Protein AF-A0A0B7B6D5-F1 (afdb_monomer)

Sequence (171 aa):
YDKHGFDKDGYDKDGFDKDGFDKKGRKTPYGPPYGKDGFNPNGYDKDGYDKDGYDKDGYDRQDYDIKDRKKPYAGPYGIDGYNDNDYKKNGYDRDGYDKNAFDEDGDSKKGKKNPYGPPFSKDGFNEHGYNKHGLDKDGNDKDGYNKKDLDKYGRKNPYAPLYGRDGYNDN

pLDDT: mean 76.12, std 13.59, range [33.0, 92.81]

Mean predicted aligned error: 17.21 Å

Structure (mmCIF, N/CA/C/O backbone):
data_AF-A0A0B7B6D5-F1
#
_entry.id   AF-A0A0B7B6D5-F1
#
loop_
_atom_site.group_PDB
_atom_site.id
_atom_site.type_symbol
_atom_site.label_atom_id
_atom_si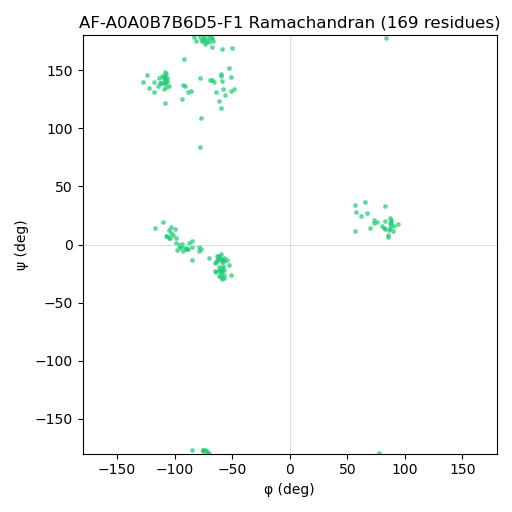te.label_alt_id
_atom_site.label_comp_id
_atom_site.label_asym_id
_atom_site.label_entity_id
_atom_site.label_seq_id
_atom_site.pdbx_PDB_ins_code
_atom_site.Cartn_x
_atom_site.Cartn_y
_atom_site.Cartn_z
_atom_site.occupancy
_atom_site.B_iso_or_equiv
_atom_site.auth_seq_id
_atom_site.auth_comp_id
_atom_site.auth_asym_id
_atom_site.auth_atom_id
_atom_site.pdbx_PDB_model_num
ATOM 1 N N . TYR A 1 1 ? -10.113 -16.633 13.977 1.00 76.12 1 TYR A N 1
ATOM 2 C CA . TYR A 1 1 ? -10.569 -15.268 14.254 1.00 76.12 1 TYR A CA 1
ATOM 3 C C . TYR A 1 1 ? -10.277 -14.416 13.030 1.00 76.12 1 TYR A C 1
ATOM 5 O O . TYR A 1 1 ? -9.221 -14.604 12.432 1.00 76.12 1 TYR A O 1
ATOM 13 N N . ASP A 1 2 ? -11.227 -13.596 12.595 1.00 78.00 2 ASP A N 1
ATOM 14 C CA . ASP A 1 2 ? -11.096 -12.651 11.491 1.00 78.00 2 ASP A CA 1
ATOM 15 C C . ASP A 1 2 ? -10.271 -11.422 11.914 1.00 78.00 2 ASP A C 1
ATOM 17 O O . ASP A 1 2 ? -9.785 -11.332 13.045 1.00 78.00 2 ASP A O 1
ATOM 21 N N . LYS A 1 3 ? -10.117 -10.450 11.008 1.00 72.75 3 LYS A N 1
ATOM 22 C CA . LYS A 1 3 ? -9.440 -9.173 11.300 1.00 72.75 3 LYS A CA 1
ATOM 23 C C . LYS A 1 3 ? -10.122 -8.343 12.398 1.00 72.75 3 LYS A C 1
ATOM 25 O O . LYS A 1 3 ? -9.568 -7.343 12.832 1.00 72.75 3 LYS A O 1
ATOM 30 N N . HIS A 1 4 ? -11.330 -8.720 12.804 1.00 66.62 4 HIS A N 1
ATOM 31 C CA . HIS A 1 4 ? -12.101 -8.082 13.862 1.00 66.62 4 HIS A CA 1
ATOM 32 C C . HIS A 1 4 ? -12.091 -8.901 15.160 1.00 66.62 4 HIS A C 1
ATOM 34 O O . HIS A 1 4 ? -12.742 -8.510 16.121 1.00 66.62 4 HIS A O 1
ATOM 40 N N . GLY A 1 5 ? -11.323 -9.995 15.218 1.00 76.81 5 GLY A N 1
ATOM 41 C CA . GLY A 1 5 ? -11.168 -10.806 16.419 1.00 76.81 5 GLY A CA 1
ATOM 42 C C . GLY A 1 5 ? -12.286 -11.821 16.654 1.00 76.81 5 GLY A C 1
ATOM 43 O O . GLY A 1 5 ? -12.315 -12.399 17.735 1.00 76.81 5 GLY A O 1
ATOM 44 N N . PHE A 1 6 ? -13.153 -12.092 15.670 1.00 84.00 6 PHE A N 1
ATOM 45 C CA . PHE A 1 6 ? -14.280 -13.027 15.787 1.00 84.00 6 PHE A CA 1
ATOM 46 C C . PHE A 1 6 ? -14.030 -14.336 15.033 1.00 84.00 6 PHE A C 1
ATOM 48 O O . PHE A 1 6 ? -13.433 -14.356 13.958 1.00 84.00 6 PHE A O 1
ATOM 55 N N . ASP A 1 7 ? -14.428 -15.470 15.595 1.00 88.06 7 ASP A N 1
ATOM 56 C CA . ASP A 1 7 ? -14.379 -16.766 14.932 1.00 88.06 7 ASP A CA 1
ATOM 57 C C . ASP A 1 7 ? -15.373 -16.834 13.756 1.00 88.06 7 ASP A C 1
ATOM 59 O O . ASP A 1 7 ? -16.114 -15.898 13.463 1.00 88.06 7 ASP A O 1
ATOM 63 N N . LYS A 1 8 ? -15.376 -17.964 13.046 1.00 91.75 8 LYS A N 1
ATOM 64 C CA . LYS A 1 8 ? -16.293 -18.198 11.918 1.00 91.75 8 LYS A CA 1
ATOM 65 C C . LYS A 1 8 ? -17.778 -18.163 12.311 1.00 91.75 8 LYS A C 1
ATOM 67 O O . LYS A 1 8 ? -18.622 -18.013 11.435 1.00 91.75 8 LYS A O 1
ATOM 72 N N . ASP A 1 9 ? -18.073 -18.331 13.597 1.00 88.69 9 ASP A N 1
ATOM 73 C CA . ASP A 1 9 ? -19.420 -18.319 14.151 1.00 88.69 9 ASP A CA 1
ATOM 74 C C . ASP A 1 9 ? -19.786 -16.912 14.680 1.00 88.69 9 ASP A C 1
ATOM 76 O O . ASP A 1 9 ? -20.910 -16.713 15.135 1.00 88.69 9 ASP A O 1
ATOM 80 N N . GLY A 1 10 ? -18.873 -15.933 14.605 1.00 87.00 10 GLY A N 1
ATOM 81 C CA . GLY A 1 10 ? -19.088 -14.551 15.036 1.00 87.00 10 GLY A CA 1
ATOM 82 C C . GLY A 1 10 ? -18.774 -14.271 16.508 1.00 87.00 10 GLY A C 1
ATOM 83 O O . GLY A 1 10 ? -19.248 -13.261 17.022 1.00 87.00 10 GLY A O 1
ATOM 84 N N . TYR A 1 11 ? -17.994 -15.125 17.181 1.00 87.06 11 TYR A N 1
ATOM 85 C CA . TYR A 1 11 ? -17.654 -14.994 18.605 1.00 87.06 11 TYR A CA 1
ATOM 86 C C . TYR A 1 11 ? -16.179 -14.661 18.825 1.00 87.06 11 TYR A C 1
ATOM 88 O O . TYR A 1 11 ? -15.299 -15.205 18.160 1.00 87.06 11 TYR A O 1
ATOM 96 N N . ASP A 1 12 ? -15.893 -13.769 19.764 1.00 83.75 12 ASP A N 1
ATOM 97 C CA . ASP A 1 12 ? -14.539 -13.426 20.174 1.00 83.75 12 ASP A CA 1
ATOM 98 C C . ASP A 1 12 ? -13.845 -14.592 20.903 1.00 83.75 12 ASP A C 1
ATOM 100 O O . ASP A 1 12 ? -14.410 -15.668 21.126 1.00 83.75 12 ASP A O 1
ATOM 104 N N . LYS A 1 13 ? -12.579 -14.386 21.278 1.00 84.25 13 LYS A N 1
ATOM 105 C CA . LYS A 1 13 ? -11.777 -15.384 22.008 1.00 84.25 13 LYS A CA 1
ATOM 106 C C . LYS A 1 13 ? -12.376 -15.795 23.360 1.00 84.25 13 LYS A C 1
ATOM 108 O O . LYS A 1 13 ? -12.035 -16.861 23.869 1.00 84.25 13 LYS A O 1
ATOM 113 N N . ASP A 1 14 ? -13.223 -14.943 23.930 1.00 83.31 14 ASP A N 1
ATOM 114 C CA . ASP A 1 14 ? -13.869 -15.126 25.224 1.00 83.31 14 ASP A CA 1
ATOM 115 C C . ASP A 1 14 ? -15.274 -15.748 25.060 1.00 83.31 14 ASP A C 1
ATOM 117 O O . ASP A 1 14 ? -15.932 -16.091 26.044 1.00 83.31 14 ASP A O 1
ATOM 121 N N . GLY A 1 15 ? -15.701 -15.992 23.814 1.00 88.25 15 GLY A N 1
ATOM 122 C CA . GLY A 1 15 ? -16.933 -16.679 23.454 1.00 88.25 15 GLY A CA 1
ATOM 123 C C . GLY A 1 15 ? -18.153 -15.768 23.342 1.00 88.25 15 GLY A C 1
ATOM 124 O O . GLY A 1 15 ? -19.269 -16.285 23.435 1.00 88.25 15 GLY A O 1
ATOM 125 N N . PHE A 1 16 ? -17.966 -14.459 23.148 1.00 87.06 16 PHE A N 1
ATOM 126 C CA . PHE A 1 16 ? -19.032 -13.459 23.036 1.00 87.06 16 PHE A CA 1
ATOM 127 C C . PHE A 1 16 ? -19.103 -12.842 21.635 1.00 87.06 16 PHE A C 1
ATOM 129 O O . PHE A 1 16 ? -18.090 -12.626 20.980 1.00 87.06 16 PHE A O 1
ATOM 136 N N . ASP A 1 17 ? -20.309 -12.564 21.155 1.00 86.38 17 ASP A N 1
ATOM 137 C CA . ASP A 1 17 ? -20.524 -11.859 19.896 1.00 86.38 17 ASP A CA 1
ATOM 138 C C . ASP A 1 17 ? -20.224 -10.352 20.018 1.00 86.38 17 ASP A C 1
ATOM 140 O O . ASP A 1 17 ? -19.916 -9.825 21.090 1.00 86.38 17 ASP A O 1
ATOM 144 N N . LYS A 1 18 ? -20.335 -9.631 18.897 1.00 79.94 18 LYS A N 1
ATOM 145 C CA . LYS A 1 18 ? -20.114 -8.174 18.827 1.00 79.94 18 LYS A CA 1
ATOM 146 C C . LYS A 1 18 ? -21.004 -7.358 19.776 1.00 79.94 18 LYS A C 1
ATOM 148 O O . LYS A 1 18 ? -20.638 -6.246 20.150 1.00 79.94 18 LYS A O 1
ATOM 153 N N . ASP A 1 19 ? -22.171 -7.893 20.128 1.00 81.44 19 ASP A N 1
ATOM 154 C CA . ASP A 1 19 ? -23.154 -7.259 21.003 1.00 81.44 19 ASP A CA 1
ATOM 155 C C . ASP A 1 19 ? -22.907 -7.643 22.479 1.00 81.44 19 ASP A C 1
ATOM 157 O O . ASP A 1 19 ? -23.548 -7.119 23.399 1.00 81.44 19 ASP A O 1
ATOM 161 N N . GLY A 1 20 ? -21.915 -8.505 22.716 1.00 84.75 20 GLY A N 1
ATOM 162 C CA . GLY A 1 20 ? -21.489 -8.973 24.018 1.00 84.75 20 GLY A CA 1
ATOM 163 C C . GLY A 1 20 ? -22.339 -10.127 24.540 1.00 84.75 20 GLY A C 1
ATOM 164 O O . GLY A 1 20 ? -22.553 -10.196 25.748 1.00 84.75 20 GLY A O 1
ATOM 165 N N . PHE A 1 21 ? -22.846 -11.013 23.684 1.00 87.81 21 PHE A N 1
ATOM 166 C CA . PHE A 1 21 ? -23.620 -12.190 24.084 1.00 87.81 21 PHE A CA 1
ATOM 167 C C . PHE A 1 21 ? -22.904 -13.494 23.747 1.00 87.81 21 PHE A C 1
ATOM 169 O O . PHE A 1 21 ? -22.364 -13.667 22.661 1.00 87.81 21 PHE A O 1
ATOM 176 N N . ASP A 1 22 ? -22.913 -14.445 24.679 1.00 89.38 22 ASP A N 1
ATOM 177 C CA . ASP A 1 22 ? -22.384 -15.781 24.414 1.00 89.38 22 ASP A CA 1
ATOM 178 C C . ASP A 1 22 ? -23.342 -16.626 23.556 1.00 89.38 22 ASP A C 1
ATOM 180 O O . ASP A 1 22 ? -24.487 -16.250 23.289 1.00 89.38 22 ASP A O 1
ATOM 184 N N . LYS A 1 23 ? -22.912 -17.836 23.175 1.00 89.75 23 LYS A N 1
ATOM 185 C CA . LYS A 1 23 ? -23.742 -18.810 22.430 1.00 89.75 23 LYS A CA 1
ATOM 186 C C . LYS A 1 23 ? -25.064 -19.188 23.127 1.00 89.75 23 LYS A C 1
ATOM 188 O O . LYS A 1 23 ? -25.906 -19.843 22.521 1.00 89.75 23 LYS A O 1
ATOM 193 N N . LYS A 1 24 ? -25.255 -18.822 24.399 1.00 91.38 24 LYS A N 1
ATOM 194 C CA . LYS A 1 24 ? -26.466 -19.060 25.201 1.00 91.38 24 LYS A CA 1
ATOM 195 C C . LYS A 1 24 ? -27.276 -17.776 25.435 1.00 91.38 24 LYS A C 1
ATOM 197 O O . LYS A 1 24 ? -28.224 -17.808 26.217 1.00 91.38 24 LYS A O 1
ATOM 202 N N . GLY A 1 25 ? -26.918 -16.661 24.794 1.00 85.56 25 GLY A N 1
ATOM 203 C CA . GLY A 1 25 ? -27.578 -15.365 24.958 1.00 85.56 25 GLY A CA 1
ATOM 204 C C . GLY A 1 25 ? -27.278 -14.676 26.293 1.00 85.56 25 GLY A C 1
ATOM 205 O O . GLY A 1 25 ? -28.024 -13.791 26.710 1.00 85.56 25 GLY A O 1
ATOM 206 N N . ARG A 1 26 ? -26.215 -15.072 27.003 1.00 87.44 26 ARG A N 1
ATOM 207 C CA . ARG A 1 26 ? -25.790 -14.428 28.252 1.00 87.44 26 ARG A CA 1
ATOM 208 C C . ARG A 1 26 ? -24.844 -13.284 27.940 1.00 87.44 26 ARG A C 1
ATOM 210 O O . ARG A 1 26 ? -23.874 -13.459 27.209 1.00 87.44 26 ARG A O 1
ATOM 217 N N . LYS A 1 27 ? -25.113 -12.129 28.542 1.00 84.06 27 LYS A N 1
ATOM 218 C CA . LYS A 1 27 ? -24.288 -10.938 28.363 1.00 84.06 27 LYS A CA 1
ATOM 219 C C . LYS A 1 27 ? -22.918 -11.113 29.031 1.00 84.06 27 LYS A C 1
ATOM 221 O O . LYS A 1 27 ? -22.850 -11.657 30.135 1.00 84.06 27 LYS A O 1
ATOM 226 N N . THR A 1 28 ? -21.847 -10.625 28.406 1.00 80.44 28 THR A N 1
ATOM 227 C CA . THR A 1 28 ? -20.528 -10.530 29.050 1.00 80.44 28 THR A CA 1
ATOM 228 C C . THR A 1 28 ? -20.632 -9.647 30.303 1.00 80.44 28 THR A C 1
ATOM 230 O O . THR A 1 28 ? -21.318 -8.617 30.273 1.00 80.44 28 THR A O 1
ATOM 233 N N . PRO A 1 29 ? -19.944 -10.004 31.405 1.00 77.38 29 PRO A N 1
ATOM 234 C CA . PRO A 1 29 ? -19.895 -9.178 32.612 1.00 77.38 29 PRO A CA 1
ATOM 235 C C . PRO A 1 29 ? -19.192 -7.828 32.392 1.00 77.38 29 PRO A C 1
ATOM 237 O O . PRO A 1 29 ? -19.364 -6.917 33.197 1.00 77.38 29 PRO A O 1
ATOM 240 N N . TYR A 1 30 ? -18.443 -7.683 31.299 1.00 70.94 30 TYR A N 1
ATOM 241 C CA . TYR A 1 30 ? -17.722 -6.467 30.927 1.00 70.94 30 TYR A CA 1
ATOM 242 C C . TYR A 1 30 ? -18.484 -5.612 29.895 1.00 70.94 30 TYR A C 1
ATOM 244 O O . TYR A 1 30 ? -18.059 -4.500 29.595 1.00 70.94 30 TYR A O 1
ATOM 252 N N . GLY A 1 31 ? -19.628 -6.092 29.383 1.00 66.06 31 GLY A N 1
ATOM 253 C CA . GLY A 1 31 ? -20.338 -5.473 28.258 1.00 66.06 31 GLY A CA 1
ATOM 254 C C . GLY A 1 31 ? -19.683 -5.775 26.900 1.00 66.06 31 GLY A C 1
ATOM 255 O O . GLY A 1 31 ? -18.709 -6.530 26.852 1.00 66.06 31 GLY A O 1
ATOM 256 N N . PRO A 1 32 ? -20.234 -5.250 25.788 1.00 68.56 32 PRO A N 1
ATOM 257 C CA . PRO A 1 32 ? -19.598 -5.370 24.481 1.00 68.56 32 PRO A CA 1
ATOM 258 C C . PRO A 1 32 ? -18.203 -4.719 24.504 1.00 68.56 32 PRO A C 1
ATOM 260 O O . PRO A 1 32 ? -18.022 -3.700 25.177 1.00 68.56 32 PRO A O 1
ATOM 263 N N . PRO A 1 33 ? -17.223 -5.273 23.770 1.00 69.19 33 PRO A N 1
ATOM 264 C CA . PRO A 1 33 ? -15.839 -4.789 23.783 1.00 69.19 33 PRO A CA 1
ATOM 265 C C . PRO A 1 33 ? -15.693 -3.335 23.301 1.00 69.19 33 PRO A C 1
ATOM 267 O O . PRO A 1 33 ? -14.728 -2.661 23.661 1.00 69.19 33 PRO A O 1
ATOM 270 N N . TYR A 1 34 ? -16.672 -2.844 22.536 1.00 75.94 34 TYR A N 1
ATOM 271 C CA . TYR A 1 34 ? -16.767 -1.467 22.062 1.00 75.94 34 TYR A CA 1
ATOM 272 C C . TYR A 1 34 ? -18.142 -0.890 22.416 1.00 75.94 34 TYR A C 1
ATOM 274 O O . TYR A 1 34 ? -19.167 -1.570 22.319 1.00 75.94 34 TYR A O 1
ATOM 282 N N . GLY A 1 35 ? -18.167 0.373 22.838 1.00 74.56 35 GLY A N 1
ATOM 283 C CA . GLY A 1 35 ? -19.387 1.133 23.073 1.00 74.56 35 GLY A CA 1
ATOM 284 C C . GLY A 1 35 ? -20.164 1.398 21.782 1.00 74.56 35 GLY A C 1
ATOM 285 O O . GLY A 1 35 ? -19.717 1.106 20.674 1.00 74.56 35 GLY A O 1
ATOM 286 N N . LYS A 1 36 ? -21.349 2.008 21.913 1.00 78.06 36 LYS A N 1
ATOM 287 C CA . LYS A 1 36 ? -22.161 2.433 20.753 1.00 78.06 36 LYS A CA 1
ATOM 288 C C . LYS A 1 36 ? -21.451 3.454 19.862 1.00 78.06 36 LYS A C 1
ATOM 290 O O . LYS A 1 36 ? -21.816 3.601 18.703 1.00 78.06 36 LYS A O 1
ATOM 295 N N . ASP A 1 37 ? -20.484 4.170 20.420 1.00 81.31 37 ASP A N 1
ATOM 296 C CA . ASP A 1 37 ? -19.616 5.095 19.705 1.00 81.31 37 ASP A CA 1
ATOM 297 C C . ASP A 1 37 ? -18.492 4.384 18.934 1.00 81.31 37 ASP A C 1
ATOM 299 O O . ASP A 1 37 ? -17.790 5.038 18.174 1.00 81.31 37 ASP A O 1
ATOM 303 N N . GLY A 1 38 ? -18.346 3.062 19.075 1.00 84.50 38 GLY A N 1
ATOM 304 C CA . GLY A 1 38 ? -17.332 2.263 18.386 1.00 84.50 38 GLY A CA 1
ATOM 305 C C . GLY A 1 38 ? -15.978 2.213 19.095 1.00 84.50 38 GLY A C 1
ATOM 306 O O . GLY A 1 38 ? -15.045 1.631 18.547 1.00 84.50 38 GLY A O 1
ATOM 307 N N . PHE A 1 39 ? -15.869 2.769 20.306 1.00 84.50 39 PHE A N 1
ATOM 308 C CA . PHE A 1 39 ? -14.625 2.838 21.074 1.00 84.50 39 PHE A CA 1
ATOM 309 C C . PHE A 1 39 ? -14.678 1.925 22.302 1.00 84.50 39 PHE A C 1
ATOM 311 O O . PHE A 1 39 ? -15.723 1.733 22.922 1.00 84.50 39 PHE A O 1
ATOM 318 N N . ASN A 1 40 ? -13.541 1.340 22.657 1.00 82.31 40 ASN A N 1
ATOM 319 C CA . ASN A 1 40 ? -13.372 0.556 23.872 1.00 82.31 40 ASN A CA 1
ATOM 320 C C . ASN A 1 40 ? -13.323 1.481 25.111 1.00 82.31 40 ASN A C 1
ATOM 322 O O . ASN A 1 40 ? -13.242 2.705 24.971 1.00 82.31 40 ASN A O 1
ATOM 326 N N . PRO A 1 41 ? -13.329 0.937 26.343 1.00 81.81 41 PRO A N 1
ATOM 327 C CA . PRO A 1 41 ? -13.265 1.746 27.565 1.00 81.81 41 PRO A CA 1
ATOM 328 C C . PRO A 1 41 ? -12.022 2.640 27.697 1.00 81.81 41 PRO A C 1
ATOM 330 O O . PRO A 1 41 ? -12.048 3.605 28.454 1.00 81.81 41 PRO A O 1
ATOM 333 N N . ASN A 1 42 ? -10.949 2.335 26.962 1.00 81.94 42 ASN A N 1
ATOM 334 C CA . ASN A 1 42 ? -9.734 3.148 26.912 1.00 81.94 42 ASN A CA 1
ATOM 335 C C . ASN A 1 42 ? -9.809 4.259 25.848 1.00 81.94 42 ASN A C 1
ATOM 337 O O . ASN A 1 42 ? -8.848 5.001 25.690 1.00 81.94 42 ASN A O 1
ATOM 341 N N . GLY A 1 43 ? -10.927 4.379 25.126 1.00 87.31 43 GLY A N 1
ATOM 342 C CA . GLY A 1 43 ? -11.151 5.410 24.117 1.00 87.31 43 GLY A CA 1
ATOM 343 C C . GLY A 1 43 ? -10.628 5.075 22.722 1.00 87.31 43 GLY A C 1
ATOM 344 O O . GLY A 1 43 ? -10.611 5.975 21.892 1.00 87.31 43 GLY A O 1
ATOM 345 N N . TYR A 1 44 ? -10.247 3.821 22.450 1.00 86.25 44 TYR A N 1
ATOM 346 C CA . TYR A 1 44 ? -9.715 3.387 21.152 1.00 86.25 44 TYR A CA 1
ATOM 347 C C . TYR A 1 44 ? -10.709 2.522 20.386 1.00 86.25 44 TYR A C 1
ATOM 349 O O . TYR A 1 44 ? -11.400 1.683 20.966 1.00 86.25 44 TYR A O 1
AT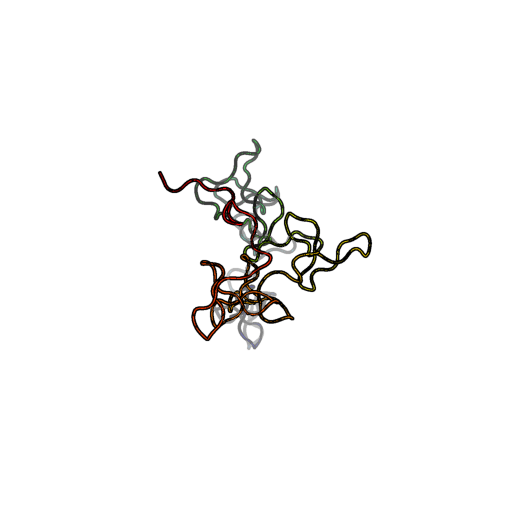OM 357 N N . ASP A 1 45 ? -10.765 2.694 19.076 1.00 86.50 45 ASP A N 1
ATOM 358 C CA . ASP A 1 45 ? -11.575 1.882 18.190 1.00 86.50 45 ASP A CA 1
ATOM 359 C C . ASP A 1 45 ? -10.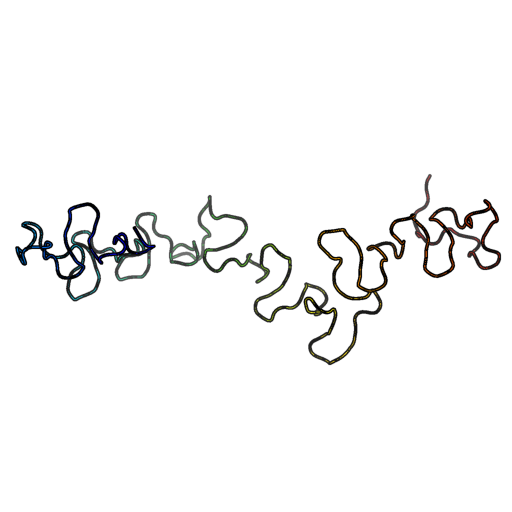987 0.473 18.001 1.00 86.50 45 ASP A C 1
ATOM 361 O O . ASP A 1 45 ? -9.997 0.070 18.622 1.00 86.50 45 ASP A O 1
ATOM 365 N N . LYS A 1 46 ? -11.629 -0.318 17.141 1.00 81.38 46 LYS A N 1
ATOM 366 C CA . LYS A 1 46 ? -11.193 -1.688 16.843 1.00 81.38 46 LYS A CA 1
ATOM 367 C C . LYS A 1 46 ? -9.835 -1.786 16.149 1.00 81.38 46 LYS A C 1
ATOM 369 O O . LYS A 1 46 ? -9.208 -2.839 16.224 1.00 81.38 46 LYS A O 1
ATOM 374 N N . ASP A 1 47 ? -9.412 -0.720 15.480 1.00 80.56 47 ASP A N 1
ATOM 375 C CA . ASP A 1 47 ? -8.143 -0.651 14.765 1.00 80.56 47 ASP A CA 1
ATOM 376 C C . ASP A 1 47 ? -7.030 -0.071 15.669 1.00 80.56 47 ASP A C 1
ATOM 378 O O . ASP A 1 47 ? -5.862 -0.094 15.293 1.00 80.56 47 ASP A O 1
ATOM 382 N N . GLY A 1 48 ? -7.370 0.375 16.887 1.00 86.62 48 GLY A N 1
ATOM 383 C CA . GLY A 1 48 ? -6.434 0.884 17.889 1.00 86.62 48 GLY A CA 1
ATOM 384 C C . GLY A 1 48 ? -6.252 2.402 17.882 1.00 86.62 48 GLY A C 1
ATOM 385 O O . GLY A 1 48 ? -5.275 2.872 18.462 1.00 86.62 48 GLY A O 1
ATOM 386 N N . TYR A 1 49 ? -7.171 3.152 17.267 1.00 89.69 49 TYR A N 1
ATOM 387 C CA . TYR A 1 49 ? -7.114 4.610 17.132 1.00 89.69 49 TYR A CA 1
ATOM 388 C C . TYR A 1 49 ? -8.138 5.298 18.030 1.00 89.69 49 TYR A C 1
ATOM 390 O O . TYR A 1 49 ? -9.268 4.831 18.174 1.00 89.69 49 TYR A O 1
ATOM 398 N N . ASP A 1 50 ? -7.747 6.402 18.648 1.00 92.81 50 ASP A N 1
ATOM 399 C CA . ASP A 1 50 ? -8.620 7.219 19.475 1.00 92.81 50 ASP A CA 1
ATOM 400 C C . ASP A 1 50 ? -9.644 8.009 18.640 1.00 92.81 50 ASP A C 1
ATOM 402 O O . ASP A 1 50 ? -9.742 7.882 17.415 1.00 92.81 50 ASP A O 1
ATOM 406 N N . LYS A 1 51 ? -10.452 8.826 19.321 1.00 92.50 51 LYS A N 1
ATOM 407 C CA . LYS A 1 51 ? -11.484 9.660 18.685 1.00 92.50 51 LYS A CA 1
ATOM 408 C C . LYS A 1 51 ? -10.915 10.725 17.749 1.00 92.50 51 LYS A C 1
ATOM 410 O O . LYS A 1 51 ? -11.635 11.159 16.852 1.00 92.50 51 LYS A O 1
ATOM 415 N N . ASP A 1 52 ? -9.661 11.110 17.950 1.00 91.75 52 ASP A N 1
ATOM 416 C CA . ASP A 1 52 ? -8.945 12.071 17.116 1.00 91.75 52 ASP A CA 1
ATOM 417 C C . ASP A 1 52 ? -8.214 11.375 15.951 1.00 91.75 52 ASP A C 1
ATOM 419 O O . ASP A 1 52 ? -7.684 12.040 15.063 1.00 91.75 52 ASP A O 1
ATOM 423 N N . GLY A 1 53 ? -8.254 10.038 15.899 1.00 91.50 53 GLY A N 1
ATOM 424 C CA . GLY A 1 53 ? -7.695 9.222 14.828 1.00 91.50 53 GLY A CA 1
ATOM 425 C C . GLY A 1 53 ? -6.248 8.793 15.053 1.00 91.50 53 GLY A C 1
ATOM 426 O O . GLY A 1 53 ? -5.630 8.332 14.094 1.00 91.50 53 GLY A O 1
ATOM 427 N N . TYR A 1 54 ? -5.726 8.902 16.278 1.00 92.75 54 TYR A N 1
ATOM 428 C CA . TYR A 1 54 ? -4.340 8.583 16.626 1.00 92.75 54 TYR A CA 1
ATOM 429 C C . TYR A 1 54 ? -4.231 7.306 17.460 1.00 92.75 54 TYR A C 1
ATOM 431 O O . TYR A 1 54 ? -5.066 7.003 18.310 1.00 92.75 54 TYR A O 1
ATOM 439 N N . ASP A 1 55 ? -3.181 6.533 17.220 1.00 89.69 55 ASP A N 1
ATOM 440 C CA . ASP A 1 55 ? -2.841 5.380 18.033 1.00 89.69 55 ASP A CA 1
ATOM 441 C C . ASP A 1 55 ? -2.286 5.802 19.406 1.00 89.69 55 ASP A C 1
ATOM 443 O O . ASP A 1 55 ? -2.028 6.971 19.698 1.00 89.69 55 ASP A O 1
ATOM 447 N N . LYS A 1 56 ? -2.061 4.819 20.279 1.00 89.25 56 LYS A N 1
ATOM 448 C CA . LYS A 1 56 ? -1.467 5.037 21.611 1.00 89.25 56 LYS A CA 1
ATOM 449 C C . LYS A 1 56 ? -0.075 5.696 21.596 1.00 89.25 56 LYS A C 1
ATOM 451 O O . LYS A 1 56 ? 0.371 6.168 22.639 1.00 89.25 56 LYS A O 1
ATOM 456 N N . ASP A 1 57 ? 0.624 5.659 20.463 1.00 87.88 57 ASP A N 1
ATOM 457 C CA . ASP A 1 57 ? 1.958 6.230 20.283 1.00 87.88 57 ASP A CA 1
ATOM 458 C C . ASP A 1 57 ? 1.882 7.655 19.687 1.00 87.88 57 ASP A C 1
ATOM 460 O O . ASP A 1 57 ? 2.915 8.314 19.553 1.00 87.88 57 ASP A O 1
ATOM 464 N N . GLY A 1 58 ? 0.676 8.147 19.369 1.00 91.69 58 GLY A N 1
ATOM 465 C CA . GLY A 1 58 ? 0.414 9.479 18.830 1.00 91.69 58 GLY A CA 1
ATOM 466 C C . GLY A 1 58 ? 0.508 9.582 17.308 1.00 91.69 58 GLY A C 1
ATOM 467 O O . GLY A 1 58 ? 0.744 10.682 16.812 1.00 91.69 58 GLY A O 1
ATOM 468 N N . TYR A 1 59 ? 0.355 8.472 16.579 1.00 90.75 59 TYR A N 1
ATOM 469 C CA . TYR A 1 59 ? 0.404 8.435 15.114 1.00 90.75 59 TYR A CA 1
ATOM 470 C C . TYR A 1 59 ? -0.957 8.100 14.518 1.00 90.75 59 TYR A C 1
ATOM 472 O O . TYR A 1 59 ? -1.674 7.238 15.019 1.00 90.75 59 TYR A O 1
ATOM 480 N N . ASP A 1 60 ? -1.308 8.777 13.437 1.00 90.94 60 ASP A N 1
ATOM 481 C CA . ASP A 1 60 ? -2.530 8.537 12.697 1.00 90.94 60 ASP A CA 1
ATOM 482 C C . ASP A 1 60 ? -2.492 7.202 11.933 1.00 90.94 60 ASP A C 1
ATOM 484 O O . ASP A 1 60 ? -1.535 6.419 11.974 1.00 90.94 60 ASP A O 1
ATOM 488 N N . ARG A 1 61 ? -3.569 6.924 11.198 1.00 86.94 61 ARG A N 1
ATOM 489 C CA . ARG A 1 61 ? -3.682 5.716 10.369 1.00 86.94 61 ARG A CA 1
ATOM 490 C C . ARG A 1 61 ? -2.652 5.644 9.242 1.00 86.94 61 ARG A C 1
ATOM 492 O O . ARG A 1 61 ? -2.514 4.589 8.639 1.00 86.94 61 ARG A O 1
ATOM 499 N N . GLN A 1 62 ? -1.966 6.734 8.931 1.00 83.56 62 GLN A N 1
ATOM 500 C CA . GLN A 1 62 ? -0.961 6.843 7.879 1.00 83.56 62 GLN A CA 1
ATOM 501 C C . GLN A 1 62 ? 0.466 6.836 8.450 1.00 83.56 62 GLN A C 1
ATOM 503 O O . GLN A 1 62 ? 1.415 7.048 7.700 1.00 83.56 62 GLN A O 1
ATOM 508 N N . ASP A 1 63 ? 0.623 6.530 9.742 1.00 86.62 63 ASP A N 1
ATOM 509 C CA . ASP A 1 63 ? 1.885 6.552 10.478 1.00 86.62 63 ASP A CA 1
ATOM 510 C C . ASP A 1 63 ? 2.483 7.966 10.648 1.00 86.62 63 ASP A C 1
ATOM 512 O O . ASP A 1 63 ? 3.698 8.092 10.803 1.00 86.62 63 ASP A O 1
ATOM 516 N N . TYR A 1 64 ? 1.681 9.034 10.661 1.00 87.25 64 TYR A N 1
ATOM 517 C CA . TYR A 1 64 ? 2.134 10.410 10.913 1.00 87.25 64 TYR A CA 1
ATOM 518 C C . TYR A 1 64 ? 1.651 10.933 12.264 1.00 87.25 64 TYR A C 1
ATOM 520 O O . TYR A 1 64 ? 0.518 10.706 12.672 1.00 87.25 64 TYR A O 1
ATOM 528 N N . ASP A 1 65 ? 2.518 11.639 12.986 1.00 90.44 65 ASP A N 1
ATOM 529 C CA . ASP A 1 65 ? 2.109 12.339 14.201 1.00 90.44 65 ASP A CA 1
ATOM 530 C C . ASP A 1 65 ? 1.447 13.691 13.898 1.00 90.44 65 ASP A C 1
ATOM 532 O O . ASP A 1 65 ? 1.449 14.178 12.771 1.00 90.44 65 ASP A O 1
ATOM 536 N N . ILE A 1 66 ? 0.949 14.359 14.940 1.00 91.38 66 ILE A N 1
ATOM 537 C CA . ILE A 1 66 ? 0.303 15.682 14.842 1.00 91.38 66 ILE A CA 1
ATOM 538 C C . ILE A 1 66 ? 1.200 16.809 14.278 1.00 91.38 66 ILE A C 1
ATOM 540 O O . ILE A 1 66 ? 0.748 17.935 14.081 1.00 91.38 66 ILE A O 1
ATOM 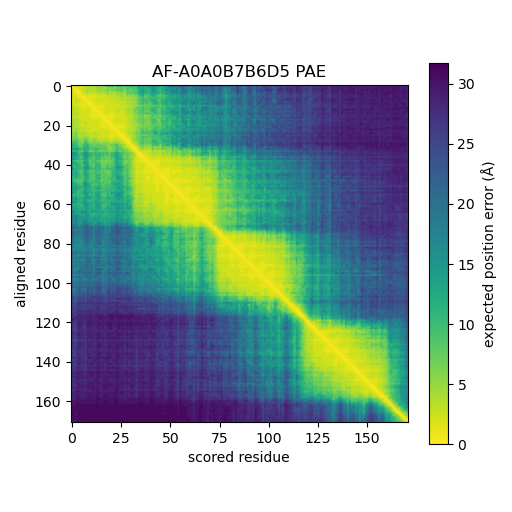544 N N . LYS A 1 67 ? 2.497 16.558 14.081 1.00 92.38 67 LYS A N 1
ATOM 545 C CA . LYS A 1 67 ? 3.45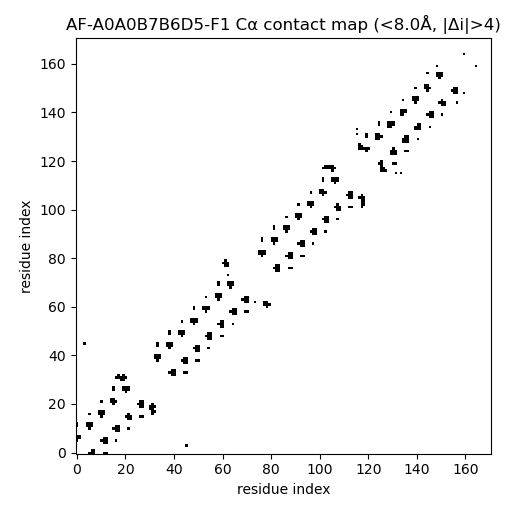9 17.491 13.478 1.00 92.38 67 LYS A CA 1
ATOM 546 C C . LYS A 1 67 ? 3.900 17.025 12.087 1.00 92.38 67 LYS A C 1
ATOM 548 O O . LYS A 1 67 ? 4.972 17.437 11.641 1.00 92.38 67 LYS A O 1
ATOM 553 N N . ASP A 1 68 ? 3.126 16.149 11.450 1.00 86.38 68 ASP A N 1
ATOM 554 C CA . ASP A 1 68 ? 3.417 15.516 10.163 1.00 86.38 68 ASP A CA 1
ATOM 555 C C . ASP A 1 68 ? 4.746 14.734 10.156 1.00 86.38 68 ASP A C 1
ATOM 557 O O . ASP A 1 68 ? 5.412 14.592 9.126 1.00 86.38 68 ASP A O 1
ATOM 561 N N . ARG A 1 69 ? 5.183 14.211 11.312 1.00 85.75 69 ARG A N 1
ATOM 562 C CA . ARG A 1 69 ? 6.398 13.389 11.414 1.00 85.75 69 ARG A CA 1
ATOM 563 C C . ARG A 1 69 ? 6.039 11.915 11.302 1.00 85.75 69 ARG A C 1
ATOM 565 O O . ARG A 1 69 ? 5.259 11.397 12.096 1.00 85.75 69 ARG A O 1
ATOM 572 N N . LYS A 1 70 ? 6.680 11.228 10.357 1.00 83.56 70 LYS A N 1
ATOM 573 C CA . LYS A 1 70 ? 6.500 9.791 10.131 1.00 83.56 70 LYS A CA 1
ATOM 574 C C . LYS A 1 70 ? 7.003 8.956 11.316 1.00 83.56 70 LYS A C 1
ATOM 576 O O . LYS A 1 70 ? 8.067 9.238 11.877 1.00 83.56 70 LYS A O 1
ATOM 581 N N . LYS A 1 71 ? 6.270 7.897 11.665 1.00 83.12 71 LYS A N 1
ATOM 582 C CA . LYS A 1 71 ? 6.601 6.938 12.722 1.00 83.12 71 LYS A CA 1
ATOM 583 C C . LYS A 1 71 ? 7.981 6.331 12.448 1.00 83.12 71 LYS A C 1
ATOM 585 O O . LYS A 1 71 ? 8.214 5.824 11.351 1.00 83.12 71 LYS A O 1
ATOM 590 N N . PRO A 1 72 ? 8.914 6.334 13.420 1.00 73.31 72 PRO A N 1
ATOM 591 C CA . PRO A 1 72 ? 10.320 5.981 13.184 1.00 73.31 72 PRO A CA 1
ATOM 592 C C . PRO A 1 72 ? 10.551 4.526 12.749 1.00 73.31 72 PRO A C 1
ATOM 594 O O . PRO A 1 72 ? 11.625 4.203 12.248 1.00 73.31 72 PRO A O 1
ATOM 597 N N . TYR A 1 73 ? 9.555 3.655 12.926 1.00 69.19 73 TYR A N 1
ATOM 598 C CA . TYR A 1 73 ? 9.590 2.251 12.508 1.00 69.19 73 TYR A CA 1
ATOM 599 C C . TYR A 1 73 ? 8.536 1.923 11.444 1.00 69.19 73 TYR A C 1
ATOM 601 O O . TYR A 1 73 ? 8.255 0.745 11.218 1.00 69.19 73 TYR A O 1
ATOM 609 N N . ALA A 1 74 ? 7.934 2.938 10.811 1.00 69.25 74 ALA A N 1
ATOM 610 C CA . ALA A 1 74 ? 7.066 2.718 9.664 1.00 69.25 74 ALA A CA 1
ATOM 611 C C . ALA A 1 74 ? 7.864 1.991 8.576 1.00 69.25 74 ALA A C 1
ATOM 613 O O . ALA A 1 74 ? 9.010 2.341 8.275 1.00 69.25 74 ALA A O 1
ATOM 614 N N . GLY A 1 75 ? 7.266 0.948 8.002 1.00 70.00 75 GLY A N 1
ATOM 615 C CA . GLY A 1 75 ? 7.855 0.268 6.859 1.00 70.00 75 GLY A CA 1
ATOM 616 C C . GLY A 1 75 ? 8.049 1.234 5.679 1.00 70.00 75 GLY A C 1
ATOM 617 O O . GLY A 1 75 ? 7.496 2.334 5.659 1.00 70.00 75 GLY A O 1
ATOM 618 N N . PRO A 1 76 ? 8.791 0.826 4.636 1.00 77.31 76 PRO A N 1
ATOM 619 C CA . PRO A 1 76 ? 8.910 1.626 3.414 1.00 77.31 76 PRO A CA 1
ATOM 620 C C . PRO A 1 76 ? 7.562 1.850 2.702 1.00 77.31 76 PRO A C 1
ATOM 622 O O . PRO A 1 76 ? 7.495 2.672 1.795 1.00 77.31 76 PRO A O 1
ATOM 625 N N . TYR A 1 77 ? 6.514 1.129 3.111 1.00 80.19 77 TYR A N 1
ATOM 626 C CA . TYR A 1 77 ? 5.138 1.261 2.649 1.00 80.19 77 TYR A CA 1
ATOM 627 C C . TYR A 1 77 ? 4.245 1.545 3.861 1.00 80.19 77 TYR A C 1
ATOM 629 O O . TYR A 1 77 ? 4.399 0.871 4.883 1.00 80.19 77 TYR A O 1
ATOM 637 N N . GLY A 1 78 ? 3.340 2.515 3.739 1.00 74.62 78 GLY A N 1
ATOM 638 C CA . GLY A 1 78 ? 2.304 2.801 4.729 1.00 74.62 78 GLY A CA 1
ATOM 639 C C . GLY A 1 78 ? 1.234 1.708 4.778 1.00 74.62 78 GLY A C 1
ATOM 640 O O . GLY A 1 78 ? 1.283 0.724 4.029 1.00 74.62 78 GLY A O 1
ATOM 641 N N . ILE A 1 79 ? 0.239 1.878 5.653 1.00 71.81 79 ILE A N 1
ATOM 642 C CA . ILE A 1 79 ? -0.840 0.893 5.849 1.00 71.81 79 ILE A CA 1
ATOM 643 C C . ILE A 1 79 ? -1.655 0.620 4.576 1.00 71.81 79 ILE A C 1
ATOM 645 O O . ILE A 1 79 ? -2.193 -0.472 4.396 1.00 71.81 79 ILE A O 1
ATOM 649 N N . ASP A 1 80 ? -1.739 1.607 3.681 1.00 76.44 80 ASP A N 1
ATOM 650 C CA . ASP A 1 80 ? -2.429 1.503 2.396 1.00 76.44 80 ASP A CA 1
ATOM 651 C C . ASP A 1 80 ? -1.614 0.729 1.344 1.00 76.44 80 ASP A C 1
ATOM 653 O O . ASP A 1 80 ? -2.110 0.443 0.253 1.00 76.44 80 ASP A O 1
ATOM 657 N N . GLY A 1 81 ? -0.386 0.332 1.689 1.00 83.56 81 GLY A N 1
ATOM 658 C CA . GLY A 1 81 ? 0.515 -0.447 0.854 1.00 83.56 81 GLY A CA 1
ATOM 659 C C . GLY A 1 81 ? 1.351 0.385 -0.115 1.00 83.56 81 GLY A C 1
ATOM 660 O O . GLY A 1 81 ? 2.038 -0.213 -0.949 1.00 83.56 81 GLY A O 1
ATOM 661 N N . TYR A 1 82 ? 1.326 1.716 -0.015 1.00 85.06 82 TYR A N 1
ATOM 662 C CA . TYR A 1 82 ? 2.091 2.624 -0.870 1.00 85.06 82 TYR A CA 1
ATOM 663 C C . TYR A 1 82 ? 3.240 3.280 -0.101 1.00 85.06 82 TYR A C 1
ATOM 665 O O . TYR A 1 82 ? 3.179 3.472 1.110 1.00 85.06 82 TYR A O 1
ATOM 673 N N . ASN A 1 83 ? 4.332 3.578 -0.797 1.00 83.12 83 ASN A N 1
ATOM 674 C CA . ASN A 1 83 ? 5.436 4.355 -0.245 1.00 83.12 83 ASN A CA 1
ATOM 675 C C . ASN A 1 83 ? 5.150 5.863 -0.336 1.00 83.12 83 ASN A C 1
ATOM 677 O O . ASN A 1 83 ? 4.146 6.280 -0.907 1.00 83.12 83 ASN A O 1
ATOM 681 N N . ASP A 1 84 ? 6.079 6.682 0.157 1.00 83.56 84 ASP A N 1
ATOM 682 C CA . ASP A 1 84 ? 5.950 8.152 0.166 1.00 83.56 84 ASP A CA 1
ATOM 683 C C . ASP A 1 84 ? 5.879 8.785 -1.240 1.00 83.56 84 ASP A C 1
ATOM 685 O O . ASP A 1 84 ? 5.590 9.969 -1.373 1.00 83.56 84 ASP A O 1
ATOM 689 N N . ASN A 1 85 ? 6.145 8.006 -2.293 1.00 83.12 85 ASN A N 1
ATOM 690 C CA . ASN A 1 85 ? 6.020 8.415 -3.692 1.00 83.12 85 ASN A CA 1
ATOM 691 C C . ASN A 1 85 ? 4.748 7.840 -4.351 1.00 83.12 85 ASN A C 1
ATOM 693 O O . ASN A 1 85 ? 4.671 7.807 -5.574 1.00 83.12 85 ASN A O 1
ATOM 697 N N . ASP A 1 86 ? 3.790 7.343 -3.563 1.00 87.38 86 ASP A N 1
ATOM 698 C CA . ASP A 1 86 ? 2.555 6.687 -4.008 1.00 87.38 86 ASP A CA 1
ATOM 699 C C . ASP A 1 86 ? 2.754 5.393 -4.813 1.00 87.38 86 ASP A C 1
ATOM 701 O O . ASP A 1 86 ? 1.854 4.992 -5.543 1.00 87.38 86 ASP A O 1
ATOM 705 N N . TYR A 1 87 ? 3.876 4.679 -4.649 1.00 84.81 87 TYR A N 1
ATOM 706 C CA . TYR A 1 87 ? 4.114 3.382 -5.300 1.00 84.81 87 TYR A CA 1
ATOM 707 C C . TYR A 1 87 ? 3.979 2.205 -4.339 1.00 84.81 87 TYR A C 1
ATOM 709 O O . TYR A 1 87 ? 4.550 2.186 -3.246 1.00 84.81 87 TYR A O 1
ATOM 717 N N . LYS A 1 88 ? 3.304 1.155 -4.800 1.00 86.75 88 LYS A N 1
ATOM 718 C CA . LYS A 1 88 ? 3.271 -0.159 -4.156 1.00 86.75 88 LYS A CA 1
ATOM 719 C C . LYS A 1 88 ? 4.625 -0.853 -4.219 1.00 86.75 88 LYS A C 1
ATOM 721 O O . LYS A 1 88 ? 5.526 -0.498 -4.980 1.00 86.75 88 LYS A O 1
ATOM 726 N N . LYS A 1 89 ? 4.738 -1.958 -3.482 1.00 83.94 89 LYS A N 1
ATOM 727 C CA . LYS A 1 89 ? 5.917 -2.836 -3.517 1.00 83.94 89 LYS A CA 1
ATOM 728 C C . LYS A 1 89 ? 6.239 -3.418 -4.896 1.00 83.94 89 LYS A C 1
ATOM 730 O O . LYS A 1 89 ? 7.407 -3.660 -5.180 1.00 83.94 89 LYS A O 1
ATOM 735 N N . ASN A 1 90 ? 5.235 -3.632 -5.745 1.00 79.12 90 ASN A N 1
ATOM 736 C CA . ASN A 1 90 ? 5.431 -4.078 -7.129 1.00 79.12 90 ASN A CA 1
ATOM 737 C C . ASN A 1 90 ? 5.863 -2.941 -8.080 1.00 79.12 90 ASN A C 1
ATOM 739 O O . ASN A 1 90 ? 6.145 -3.224 -9.236 1.00 79.12 90 ASN A O 1
ATOM 743 N N . GLY A 1 91 ? 5.970 -1.696 -7.601 1.00 86.38 91 GLY A N 1
ATOM 744 C CA . GLY A 1 91 ? 6.490 -0.568 -8.375 1.00 86.38 91 GLY A CA 1
ATOM 745 C C . GLY A 1 91 ? 5.447 0.215 -9.170 1.00 86.38 91 GLY A C 1
ATOM 746 O O . GLY A 1 91 ? 5.850 1.051 -9.973 1.00 86.38 91 GLY A O 1
ATOM 747 N N . TYR A 1 92 ? 4.153 -0.019 -8.932 1.00 85.12 92 TYR A N 1
ATOM 748 C CA . TYR A 1 92 ? 3.056 0.707 -9.580 1.00 85.12 92 TYR A CA 1
ATOM 749 C C . TYR A 1 92 ? 2.370 1.657 -8.612 1.00 85.12 92 TYR A C 1
ATOM 751 O O . TYR A 1 92 ? 2.266 1.369 -7.414 1.00 85.12 92 TYR A O 1
ATOM 759 N N . ASP A 1 93 ? 1.912 2.778 -9.145 1.00 89.81 93 ASP A N 1
ATOM 760 C CA . ASP A 1 93 ? 1.208 3.811 -8.415 1.00 89.81 93 ASP A CA 1
ATOM 761 C C . ASP A 1 93 ? -0.247 3.419 -8.089 1.00 89.81 93 ASP A C 1
ATOM 763 O O . ASP A 1 93 ? -0.700 2.293 -8.343 1.00 89.81 93 ASP A O 1
ATOM 767 N N . ARG A 1 94 ? -0.994 4.344 -7.476 1.00 89.62 94 ARG A N 1
ATOM 768 C CA . ARG A 1 94 ? -2.424 4.159 -7.158 1.00 89.62 94 ARG A CA 1
ATOM 769 C C . ARG A 1 94 ? -3.297 3.958 -8.399 1.00 89.62 94 ARG A C 1
ATOM 771 O O . ARG A 1 94 ? -4.328 3.296 -8.297 1.00 89.62 94 ARG A O 1
ATOM 778 N N . ASP A 1 95 ? -2.876 4.497 -9.539 1.00 88.25 95 ASP A N 1
ATOM 779 C CA . ASP A 1 95 ? -3.565 4.394 -10.825 1.00 88.25 95 ASP A CA 1
ATOM 780 C C . ASP A 1 95 ? -3.142 3.141 -11.618 1.00 88.25 95 ASP A C 1
ATOM 782 O O . ASP A 1 95 ? -3.709 2.870 -12.676 1.00 88.25 95 ASP A O 1
ATOM 786 N N . GLY A 1 96 ? -2.184 2.364 -11.103 1.00 87.19 96 GLY A N 1
ATOM 787 C CA . GLY A 1 96 ? -1.684 1.141 -11.723 1.00 87.19 96 GLY A CA 1
ATOM 788 C C . GLY A 1 96 ? -0.530 1.352 -12.701 1.00 87.19 96 GLY A C 1
ATOM 789 O O . GLY A 1 96 ? -0.256 0.443 -13.473 1.00 87.19 96 GLY A O 1
ATOM 790 N N . TYR A 1 97 ? 0.155 2.497 -12.672 1.00 82.81 97 TYR A N 1
ATOM 791 C CA . TYR A 1 97 ? 1.256 2.822 -13.579 1.00 82.81 97 TYR A CA 1
ATOM 792 C C . TYR A 1 97 ? 2.613 2.821 -12.875 1.00 82.81 97 TYR A C 1
ATOM 794 O O . TYR A 1 97 ? 2.757 3.245 -11.731 1.00 82.81 97 TYR A O 1
ATOM 802 N N . ASP A 1 98 ? 3.642 2.358 -13.571 1.00 81.12 98 ASP A N 1
ATOM 803 C CA . ASP A 1 98 ? 5.023 2.450 -13.131 1.00 81.12 98 ASP A CA 1
ATOM 804 C C . ASP A 1 98 ? 5.535 3.903 -13.181 1.00 81.12 98 ASP A C 1
ATOM 806 O O . ASP A 1 98 ? 4.895 4.822 -13.700 1.00 81.12 98 ASP A O 1
ATOM 810 N N . LYS A 1 99 ? 6.757 4.120 -12.688 1.00 80.19 99 LYS A N 1
ATOM 811 C CA . LYS A 1 99 ? 7.422 5.438 -12.715 1.00 80.19 99 LYS A CA 1
ATOM 812 C C . LYS A 1 99 ? 7.617 6.043 -14.113 1.00 80.19 99 LYS A C 1
ATOM 814 O O . LYS A 1 99 ? 7.995 7.207 -14.225 1.00 80.19 99 LYS A O 1
ATOM 819 N N . ASN A 1 100 ? 7.429 5.253 -15.167 1.00 78.38 100 ASN A N 1
ATOM 820 C CA . ASN A 1 100 ? 7.519 5.673 -16.560 1.00 78.38 100 ASN A CA 1
ATOM 821 C C . ASN A 1 100 ? 6.126 5.891 -17.183 1.00 78.38 100 ASN A C 1
ATOM 823 O O . ASN A 1 100 ? 6.038 6.151 -18.384 1.00 78.38 100 ASN A O 1
ATOM 827 N N . ALA A 1 101 ? 5.064 5.846 -16.372 1.00 82.94 101 ALA A N 1
ATOM 828 C CA . ALA A 1 101 ? 3.666 5.981 -16.755 1.00 82.94 101 ALA A CA 1
ATOM 829 C C . ALA A 1 101 ? 3.138 4.851 -17.658 1.00 82.94 101 ALA A C 1
ATOM 831 O O . ALA A 1 101 ? 2.311 5.120 -18.534 1.00 82.94 101 ALA A O 1
ATOM 832 N N . PHE A 1 102 ? 3.588 3.610 -17.440 1.00 77.56 102 PHE A N 1
ATOM 833 C CA . PHE A 1 102 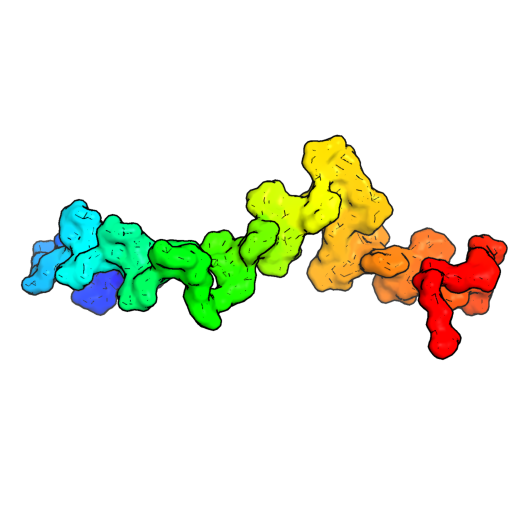? 3.055 2.405 -18.090 1.00 77.56 102 PHE A CA 1
ATOM 834 C C . PHE A 1 102 ? 2.450 1.433 -17.079 1.00 77.56 102 PHE A C 1
ATOM 836 O O . PHE A 1 102 ? 3.000 1.247 -15.998 1.00 77.56 102 PHE A O 1
ATOM 843 N N . ASP A 1 103 ? 1.323 0.826 -17.424 1.00 79.12 103 ASP A N 1
ATOM 844 C CA . ASP A 1 103 ? 0.675 -0.187 -16.596 1.00 79.12 103 ASP A CA 1
ATOM 845 C C . ASP A 1 103 ? 1.389 -1.551 -16.657 1.00 79.12 103 ASP A C 1
ATOM 847 O O . ASP A 1 103 ? 2.455 -1.700 -17.266 1.00 79.12 103 ASP A O 1
ATOM 851 N N . GLU A 1 104 ? 0.818 -2.554 -15.981 1.00 70.25 104 GLU A N 1
ATOM 852 C CA . GLU A 1 104 ? 1.339 -3.929 -15.969 1.00 70.25 104 GLU A CA 1
ATOM 853 C C . GLU A 1 104 ? 1.404 -4.552 -17.380 1.00 70.25 104 GLU A C 1
ATOM 855 O O . GLU A 1 104 ? 2.266 -5.396 -17.632 1.00 70.25 104 GLU A O 1
ATOM 860 N N . ASP A 1 105 ? 0.563 -4.084 -18.309 1.00 68.12 105 ASP A N 1
ATOM 861 C CA . ASP A 1 105 ? 0.504 -4.516 -19.709 1.00 68.12 105 ASP A CA 1
ATOM 862 C C . ASP A 1 105 ? 1.430 -3.686 -20.628 1.00 68.12 105 ASP A C 1
ATOM 864 O O . ASP A 1 105 ? 1.626 -4.007 -21.805 1.00 68.12 105 ASP A O 1
ATOM 868 N N . GLY A 1 106 ? 2.094 -2.656 -20.092 1.00 68.44 106 GLY A N 1
ATOM 869 C CA . GLY A 1 106 ? 2.995 -1.778 -20.838 1.00 68.44 10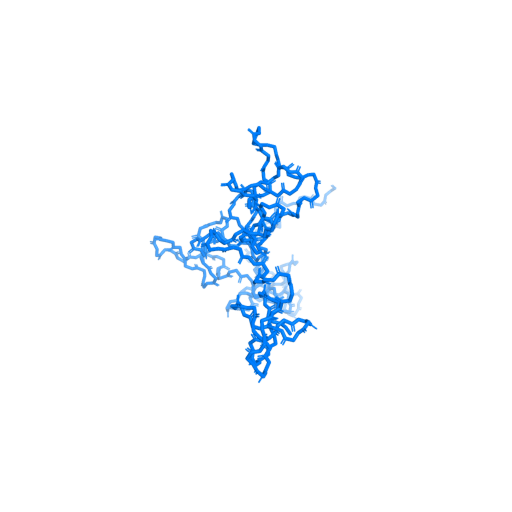6 GLY A CA 1
ATOM 870 C C . GLY A 1 106 ? 2.289 -0.667 -21.616 1.00 68.44 106 GLY A C 1
ATOM 871 O O . GLY A 1 106 ? 2.917 -0.032 -22.476 1.00 68.44 106 GLY A O 1
ATOM 872 N N . ASP A 1 107 ? 1.015 -0.415 -21.332 1.00 68.75 107 ASP A N 1
ATOM 873 C CA . ASP A 1 107 ? 0.215 0.645 -21.923 1.00 68.75 107 ASP A CA 1
ATOM 874 C C . ASP A 1 107 ? 0.282 1.910 -21.057 1.00 68.75 107 ASP A C 1
ATOM 876 O O . ASP A 1 107 ? 0.249 1.885 -19.830 1.00 68.75 107 ASP A O 1
ATOM 880 N N . SER A 1 108 ? 0.423 3.071 -21.698 1.00 79.69 108 SER A N 1
ATOM 881 C CA . SER A 1 108 ? 0.377 4.351 -20.985 1.00 79.69 108 SER A CA 1
ATOM 882 C C . SER A 1 108 ? -1.029 4.924 -20.938 1.00 79.69 108 SER A C 1
ATOM 884 O O . SER A 1 108 ? -1.842 4.721 -21.840 1.00 79.69 108 SER A O 1
ATOM 886 N N . LYS A 1 109 ? -1.250 5.829 -19.981 1.00 68.31 109 LYS A N 1
ATOM 887 C CA . LYS A 1 109 ? -2.473 6.643 -19.839 1.00 68.31 109 LYS A CA 1
ATOM 888 C C . LYS A 1 109 ? -2.881 7.414 -21.112 1.00 68.31 109 LYS A C 1
ATOM 890 O O . LYS A 1 109 ? -4.008 7.885 -21.219 1.00 68.31 109 LYS A O 1
ATOM 895 N N . LYS A 1 110 ? -1.963 7.585 -22.077 1.00 69.69 110 LYS A N 1
ATOM 896 C CA . LYS A 1 110 ? -2.185 8.246 -23.382 1.00 69.69 110 LYS A CA 1
ATOM 897 C C . LYS A 1 110 ? -2.286 7.259 -24.558 1.00 69.69 110 LYS A C 1
ATOM 899 O O . LYS A 1 110 ? -2.188 7.690 -25.706 1.00 69.69 110 LYS A O 1
ATOM 904 N N . GLY A 1 111 ? -2.419 5.958 -24.295 1.00 62.84 111 GLY A N 1
ATOM 905 C CA . GLY A 1 111 ? -2.507 4.902 -25.310 1.00 62.84 111 GLY A CA 1
ATOM 906 C C . GLY A 1 111 ? -1.206 4.654 -26.079 1.00 62.84 111 GLY A C 1
ATOM 907 O O . GLY A 1 111 ? -1.218 4.027 -27.136 1.00 62.84 111 GLY A O 1
ATOM 908 N N . LYS A 1 112 ? -0.071 5.178 -25.599 1.00 56.44 112 LYS A N 1
ATOM 909 C CA . LYS A 1 112 ? 1.249 4.845 -26.150 1.00 56.44 112 LYS A CA 1
ATOM 910 C C . LYS A 1 112 ? 1.759 3.580 -25.478 1.00 56.44 112 LYS A C 1
ATOM 912 O O . LYS A 1 112 ? 1.756 3.529 -24.251 1.00 56.44 112 LYS A O 1
ATOM 917 N N . LYS A 1 113 ? 2.247 2.632 -26.274 1.00 56.66 113 LYS A N 1
ATOM 918 C CA . LYS A 1 113 ? 2.943 1.439 -25.787 1.00 56.66 113 LYS A CA 1
ATOM 919 C C . LYS A 1 113 ? 4.370 1.773 -25.388 1.00 56.66 113 LYS A C 1
ATOM 921 O O . LYS A 1 113 ? 5.023 2.585 -26.053 1.00 56.66 113 LYS A O 1
ATOM 926 N N . ASN A 1 114 ? 4.859 1.138 -24.332 1.00 52.50 114 ASN A N 1
ATOM 927 C CA . ASN A 1 114 ? 6.263 1.216 -23.963 1.00 52.50 114 ASN A CA 1
ATOM 928 C C . ASN A 1 114 ? 7.126 0.643 -25.108 1.00 52.50 114 ASN A C 1
ATOM 930 O O . ASN A 1 114 ? 6.931 -0.516 -25.481 1.00 52.50 114 ASN A O 1
ATOM 934 N N . PRO A 1 115 ? 8.092 1.396 -25.675 1.00 52.81 115 PRO A N 1
ATOM 935 C CA . PRO A 1 115 ? 8.980 0.881 -26.724 1.00 52.81 115 PRO A CA 1
ATOM 936 C C . PRO A 1 115 ? 9.861 -0.294 -26.264 1.00 52.81 115 PRO A C 1
ATOM 938 O O . PRO A 1 115 ? 10.444 -0.976 -27.104 1.00 52.81 115 PRO A O 1
ATOM 941 N N . TYR A 1 116 ? 9.947 -0.542 -24.954 1.00 50.06 116 TYR A N 1
ATOM 942 C CA . TYR A 1 116 ? 10.668 -1.662 -24.346 1.00 50.06 116 TYR A CA 1
ATOM 943 C C . TYR A 1 116 ? 9.753 -2.853 -23.966 1.00 50.06 116 TYR A C 1
ATOM 945 O O . TYR A 1 116 ? 10.251 -3.878 -23.493 1.00 50.06 116 TYR A O 1
ATOM 953 N N . GLY A 1 117 ? 8.442 -2.760 -24.236 1.00 50.47 117 GLY A N 1
ATOM 954 C CA . GLY A 1 117 ? 7.426 -3.759 -23.872 1.00 50.47 117 GLY A CA 1
ATOM 955 C C . GLY A 1 117 ? 6.909 -3.613 -22.432 1.00 50.47 117 GLY A C 1
ATOM 956 O O . GLY A 1 117 ? 7.372 -2.721 -21.713 1.00 50.47 117 GLY A O 1
ATOM 957 N N . PRO A 1 118 ? 5.944 -4.452 -22.006 1.00 50.59 118 PRO A N 1
ATOM 958 C CA . PRO A 1 118 ? 5.483 -4.485 -20.623 1.00 50.59 118 PRO A CA 1
ATOM 959 C C . PRO A 1 118 ? 6.643 -4.653 -19.633 1.00 50.59 118 PRO A C 1
ATOM 961 O O . PRO A 1 118 ? 7.675 -5.243 -19.984 1.00 50.59 118 PRO A O 1
ATOM 964 N N . PRO A 1 119 ? 6.486 -4.150 -18.397 1.00 56.25 119 PRO A N 1
ATOM 965 C CA . PRO A 1 119 ? 7.413 -4.419 -17.307 1.00 56.25 119 PRO A CA 1
ATOM 966 C C . PRO A 1 119 ? 7.705 -5.919 -17.221 1.00 56.25 119 PRO A C 1
ATOM 968 O O . PRO A 1 119 ? 6.819 -6.763 -17.340 1.00 56.25 119 PRO A O 1
ATOM 971 N N . PHE A 1 120 ? 8.989 -6.248 -17.079 1.00 56.66 120 PHE A N 1
ATOM 972 C CA . PHE A 1 120 ? 9.467 -7.625 -17.105 1.00 56.66 120 PHE A CA 1
ATOM 973 C C . PHE A 1 120 ? 8.665 -8.494 -16.133 1.00 56.66 120 PHE A C 1
ATOM 975 O O . PHE A 1 120 ? 8.488 -8.124 -14.970 1.00 56.66 120 PHE A O 1
ATOM 982 N N . SER A 1 121 ? 8.208 -9.655 -16.611 1.00 57.56 121 SER A N 1
ATOM 983 C CA . SER A 1 121 ? 7.587 -10.691 -15.779 1.00 57.56 121 SER A CA 1
ATOM 984 C C . SER A 1 121 ? 8.463 -11.017 -14.560 1.00 57.56 121 SER A C 1
ATOM 986 O O . SER A 1 121 ? 9.635 -10.640 -14.501 1.00 57.56 121 SER A O 1
ATOM 988 N N . LYS A 1 122 ? 7.946 -11.778 -13.582 1.00 53.28 122 LYS A N 1
ATOM 989 C CA . LYS A 1 122 ? 8.767 -12.258 -12.445 1.00 53.28 122 LYS A CA 1
ATOM 990 C C . LYS A 1 122 ? 10.063 -12.952 -12.889 1.00 53.28 122 LYS A C 1
ATOM 992 O O . LYS A 1 122 ? 11.041 -12.926 -12.147 1.00 53.28 122 LYS A O 1
ATOM 997 N N . ASP A 1 123 ? 10.064 -13.511 -14.096 1.00 60.75 123 ASP A N 1
ATOM 998 C CA . ASP A 1 123 ? 11.202 -14.197 -14.702 1.00 60.75 123 ASP A CA 1
ATOM 999 C C . ASP A 1 123 ? 12.174 -13.245 -15.423 1.00 60.75 123 ASP A C 1
ATOM 1001 O O . ASP A 1 123 ? 13.214 -13.675 -15.912 1.00 60.75 123 ASP A O 1
ATOM 1005 N N . GLY A 1 124 ? 11.885 -11.941 -15.465 1.00 67.50 124 GLY A N 1
ATOM 1006 C CA . GLY A 1 124 ? 12.781 -10.916 -15.996 1.00 67.50 124 GLY A CA 1
ATOM 1007 C C . GLY A 1 124 ? 12.667 -10.669 -17.502 1.00 67.50 124 GLY A C 1
ATOM 1008 O O . GLY A 1 124 ? 13.530 -9.980 -18.042 1.00 67.50 124 GLY A O 1
ATOM 1009 N N . PHE A 1 125 ? 11.613 -11.164 -18.165 1.00 70.31 125 PHE A N 1
ATOM 1010 C CA . PHE A 1 125 ? 11.387 -11.035 -19.615 1.00 70.31 125 PHE A CA 1
ATOM 1011 C C . PHE A 1 125 ? 10.035 -10.379 -19.945 1.00 70.31 125 PHE A C 1
ATOM 1013 O O . PHE A 1 125 ? 9.064 -10.576 -19.211 1.00 70.31 125 PHE A O 1
ATOM 1020 N N . ASN A 1 126 ? 9.979 -9.600 -21.030 1.00 63.00 126 ASN A N 1
ATOM 1021 C CA . ASN A 1 126 ? 8.764 -8.996 -21.588 1.00 63.00 126 ASN A CA 1
ATOM 1022 C C . ASN A 1 126 ? 7.946 -10.027 -22.397 1.00 63.00 126 ASN A C 1
ATOM 1024 O O . ASN A 1 126 ? 8.366 -11.174 -22.544 1.00 63.00 126 ASN A O 1
ATOM 1028 N N . GLU A 1 127 ? 6.792 -9.630 -22.950 1.00 59.97 127 GLU A N 1
ATOM 1029 C CA . GLU A 1 127 ? 5.924 -10.514 -23.760 1.00 59.97 127 GLU A CA 1
ATOM 1030 C C . GLU A 1 127 ? 6.653 -11.133 -24.969 1.00 59.97 127 GLU A C 1
ATOM 1032 O O . GLU A 1 127 ? 6.365 -12.252 -25.388 1.00 59.97 127 GLU A O 1
ATOM 1037 N N . HIS A 1 128 ? 7.653 -10.433 -25.503 1.00 67.06 128 HIS A N 1
ATOM 1038 C CA . HIS A 1 128 ? 8.483 -10.908 -26.607 1.00 67.06 128 HIS A CA 1
ATOM 1039 C C . HIS A 1 128 ? 9.657 -11.791 -26.152 1.00 67.06 128 HIS A C 1
ATOM 1041 O O . HIS A 1 128 ? 10.454 -12.224 -26.978 1.00 67.06 128 HIS A O 1
ATOM 1047 N N . GLY A 1 129 ? 9.763 -12.079 -24.853 1.00 74.56 129 GLY A N 1
ATOM 1048 C CA . GLY A 1 129 ? 10.798 -12.931 -24.286 1.00 74.56 129 GLY A CA 1
ATOM 1049 C C . GLY A 1 129 ? 12.146 -12.243 -24.079 1.00 74.56 129 GLY A C 1
ATOM 1050 O O . GLY A 1 129 ? 13.123 -12.955 -23.882 1.00 74.56 129 GLY A O 1
ATOM 1051 N N . TYR A 1 130 ? 12.217 -10.905 -24.097 1.00 72.88 130 TYR A N 1
ATOM 1052 C CA . TYR A 1 130 ? 13.452 -10.130 -23.906 1.00 72.88 130 TYR A CA 1
ATOM 1053 C C . TYR A 1 130 ? 13.499 -9.446 -22.538 1.00 72.88 130 TYR A C 1
ATOM 1055 O O . TYR A 1 130 ? 12.486 -8.971 -22.034 1.00 72.88 130 TYR A O 1
ATOM 1063 N N . ASN A 1 131 ? 14.680 -9.371 -21.934 1.00 67.25 131 ASN A N 1
ATOM 1064 C CA . ASN A 1 131 ? 14.924 -8.729 -20.647 1.00 67.25 131 ASN A CA 1
ATOM 1065 C C . ASN A 1 131 ? 15.165 -7.214 -20.779 1.00 67.25 131 ASN A C 1
ATOM 1067 O O . ASN A 1 131 ? 15.125 -6.650 -21.871 1.00 67.25 131 ASN A O 1
ATOM 1071 N N . LYS A 1 132 ? 15.464 -6.539 -19.659 1.00 62.47 132 LYS A N 1
ATOM 1072 C CA . LYS A 1 132 ? 15.733 -5.083 -19.612 1.00 62.47 132 LYS A CA 1
ATOM 1073 C C . LYS A 1 132 ? 16.895 -4.593 -20.468 1.00 62.47 132 LYS A C 1
ATOM 1075 O O . LYS A 1 132 ? 17.008 -3.395 -20.698 1.00 62.47 132 LYS A O 1
ATOM 1080 N N . HIS A 1 133 ? 17.747 -5.503 -20.923 1.00 66.69 133 HIS A N 1
ATOM 1081 C CA . HIS A 1 133 ? 18.852 -5.232 -21.835 1.00 66.69 133 HIS A CA 1
ATOM 1082 C C . HIS A 1 133 ? 18.498 -5.575 -23.291 1.00 66.69 133 HIS A C 1
ATOM 1084 O O . HIS A 1 133 ? 19.358 -5.510 -24.161 1.00 66.69 133 HIS A O 1
ATOM 1090 N N . GLY A 1 134 ? 17.244 -5.948 -23.566 1.00 70.75 134 GLY A N 1
ATOM 1091 C CA . GLY A 1 134 ? 16.788 -6.378 -24.883 1.00 70.75 134 GLY A CA 1
ATOM 1092 C C . GLY A 1 134 ? 17.277 -7.771 -25.279 1.00 70.75 134 GLY A C 1
ATOM 1093 O O . GLY A 1 134 ? 17.306 -8.055 -26.471 1.00 70.75 134 GLY A O 1
ATOM 1094 N N . LEU A 1 135 ? 17.672 -8.617 -24.317 1.00 78.12 135 LEU A N 1
ATOM 1095 C CA . LEU A 1 135 ? 18.208 -9.960 -24.569 1.00 78.12 135 LEU A CA 1
ATOM 1096 C C . LEU A 1 135 ? 17.217 -11.052 -24.167 1.00 78.12 135 LEU A C 1
ATOM 1098 O O . LEU A 1 135 ? 16.590 -10.960 -23.112 1.00 78.12 135 LEU A O 1
ATOM 1102 N N . ASP A 1 136 ? 17.108 -12.092 -24.979 1.00 80.12 136 ASP A N 1
ATOM 1103 C CA . ASP A 1 136 ? 16.299 -13.268 -24.705 1.00 80.12 136 ASP A CA 1
ATOM 1104 C C . ASP A 1 136 ? 16.888 -14.122 -23.568 1.00 80.12 136 ASP A C 1
ATOM 1106 O O . ASP A 1 136 ? 17.937 -13.820 -22.987 1.00 80.12 136 ASP A O 1
ATOM 1110 N N . LYS A 1 137 ? 16.194 -15.208 -23.222 1.00 81.50 137 LYS A N 1
ATOM 1111 C CA . LYS A 1 137 ? 16.641 -16.174 -22.203 1.00 81.50 137 LYS A CA 1
ATOM 1112 C C . LYS A 1 137 ? 17.995 -16.824 -22.511 1.00 81.50 137 LYS A C 1
ATOM 1114 O O . LYS A 1 137 ? 18.664 -17.293 -21.594 1.00 81.50 137 LYS A O 1
ATOM 1119 N N . ASP A 1 138 ? 18.387 -16.835 -23.781 1.00 82.25 138 ASP A N 1
ATOM 1120 C CA . ASP A 1 138 ? 19.646 -17.377 -24.279 1.00 82.25 138 ASP A CA 1
ATOM 1121 C C . ASP A 1 138 ? 20.730 -16.279 -24.384 1.00 82.25 138 ASP A C 1
ATOM 1123 O O . ASP A 1 138 ? 21.875 -16.554 -24.747 1.00 82.25 138 ASP A O 1
ATOM 1127 N N . GLY A 1 139 ? 20.397 -15.037 -24.008 1.00 81.06 139 GLY A N 1
ATOM 1128 C CA . GLY A 1 139 ? 21.294 -13.890 -23.973 1.00 81.06 139 GLY A CA 1
ATOM 1129 C C . GLY A 1 139 ? 21.484 -13.185 -25.316 1.00 81.06 139 GLY A C 1
ATOM 1130 O O . GLY A 1 139 ? 22.485 -12.479 -25.457 1.00 81.06 139 GLY A O 1
ATOM 1131 N N . ASN A 1 140 ? 20.571 -13.363 -26.276 1.00 82.38 140 ASN A N 1
ATOM 1132 C CA . ASN A 1 140 ? 20.638 -12.786 -27.621 1.00 82.38 140 ASN A CA 1
ATOM 1133 C C . ASN A 1 140 ? 19.591 -11.691 -27.834 1.00 82.38 140 ASN A C 1
ATOM 1135 O O . ASN A 1 140 ? 18.477 -11.770 -27.329 1.00 82.38 140 ASN A O 1
ATOM 1139 N N . ASP A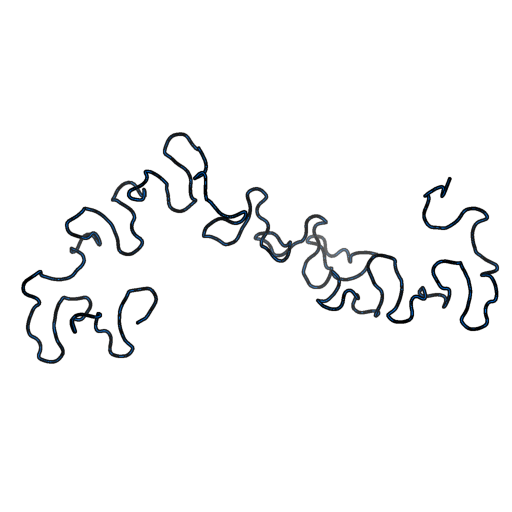 1 141 ? 19.932 -10.670 -28.607 1.00 79.75 141 ASP A N 1
ATOM 1140 C CA . ASP A 1 141 ? 18.992 -9.636 -29.008 1.00 79.75 141 ASP A CA 1
ATOM 1141 C C . ASP A 1 141 ? 18.006 -10.132 -30.078 1.00 79.75 141 ASP A C 1
ATOM 1143 O O . ASP A 1 141 ? 18.055 -11.273 -30.547 1.00 79.75 141 ASP A O 1
ATOM 1147 N N . LYS A 1 142 ? 17.083 -9.256 -30.482 1.00 75.06 142 LYS A N 1
ATOM 1148 C CA . LYS A 1 142 ? 16.084 -9.549 -31.522 1.00 75.06 142 LYS A CA 1
ATOM 1149 C C . LYS A 1 142 ? 16.677 -9.967 -32.873 1.00 75.06 142 LYS A C 1
ATOM 1151 O O . LYS A 1 142 ? 15.979 -10.584 -33.674 1.00 75.06 142 LYS A O 1
ATOM 1156 N N . ASP A 1 143 ? 17.934 -9.612 -33.122 1.00 79.81 143 ASP A N 1
ATOM 1157 C CA . ASP A 1 143 ? 18.655 -9.886 -34.358 1.00 79.81 143 ASP A CA 1
ATOM 1158 C C . ASP A 1 143 ? 19.520 -11.163 -34.224 1.00 79.81 143 ASP A C 1
ATOM 1160 O O . ASP A 1 143 ? 20.150 -11.603 -35.186 1.00 79.81 143 ASP A O 1
ATOM 1164 N N . GLY A 1 144 ? 19.497 -11.814 -33.053 1.00 82.44 144 GLY A N 1
ATOM 1165 C CA . GLY A 1 144 ? 20.176 -13.076 -32.771 1.00 82.44 144 GLY A CA 1
ATOM 1166 C C . GLY A 1 144 ? 21.626 -12.921 -32.313 1.00 82.44 144 GLY A C 1
ATOM 1167 O O . GLY A 1 144 ? 22.380 -13.895 -32.386 1.00 82.44 144 GLY A O 1
ATOM 1168 N N . TYR A 1 145 ? 22.023 -11.731 -31.856 1.00 81.50 145 TYR A N 1
ATOM 1169 C CA . TYR A 1 145 ? 23.379 -11.438 -31.397 1.00 81.50 145 TYR A CA 1
ATOM 1170 C C . TYR A 1 145 ? 23.440 -11.287 -29.880 1.00 81.50 145 TYR A C 1
ATOM 1172 O O . TYR A 1 145 ? 22.616 -10.615 -29.267 1.00 81.50 145 TYR A O 1
ATOM 1180 N N . ASN A 1 146 ? 24.447 -11.885 -29.253 1.00 80.00 146 ASN A N 1
ATOM 1181 C CA . ASN A 1 146 ? 24.673 -11.712 -27.822 1.00 80.00 146 ASN A CA 1
ATOM 1182 C C . ASN A 1 146 ? 25.297 -10.346 -27.495 1.00 80.00 146 ASN A C 1
ATOM 1184 O O . ASN A 1 146 ? 25.701 -9.596 -28.379 1.00 80.00 146 ASN A O 1
ATOM 1188 N N . LYS A 1 147 ? 25.478 -10.052 -26.202 1.00 74.81 147 LYS A N 1
ATOM 1189 C CA . LYS A 1 147 ? 26.109 -8.808 -25.709 1.00 74.81 147 LYS A CA 1
ATOM 1190 C C . LYS A 1 147 ? 27.509 -8.482 -26.265 1.00 74.81 147 LYS A C 1
ATOM 1192 O O . LYS A 1 147 ? 28.020 -7.400 -26.020 1.00 74.81 147 LYS A O 1
ATOM 1197 N N . LYS A 1 148 ? 28.178 -9.429 -26.931 1.00 79.94 148 LYS A N 1
ATOM 1198 C CA . LYS A 1 148 ? 29.474 -9.230 -27.607 1.00 79.94 148 LYS A CA 1
ATOM 1199 C C . LYS A 1 148 ? 29.311 -9.016 -29.117 1.00 79.94 148 LYS A C 1
ATOM 1201 O O . LYS A 1 148 ? 30.293 -9.143 -29.848 1.00 79.94 148 LYS A O 1
ATOM 1206 N N . ASP A 1 149 ? 28.087 -8.762 -29.575 1.00 80.25 149 ASP A N 1
ATOM 1207 C CA . ASP A 1 149 ? 27.695 -8.690 -30.979 1.00 80.25 149 ASP A CA 1
ATOM 1208 C C . ASP A 1 149 ? 28.034 -9.972 -31.757 1.00 80.25 149 ASP A C 1
ATOM 1210 O O . ASP A 1 149 ? 28.397 -9.915 -32.930 1.00 80.25 149 ASP A O 1
ATOM 1214 N N . LEU A 1 150 ? 27.957 -11.143 -31.111 1.00 78.75 150 LEU A N 1
ATOM 1215 C CA . LEU A 1 150 ? 28.235 -12.436 -31.744 1.00 78.75 150 LEU A CA 1
ATOM 1216 C C . LEU A 1 150 ? 26.955 -13.247 -31.923 1.00 78.75 150 LEU A C 1
ATOM 1218 O O . LEU A 1 150 ? 26.180 -13.386 -30.979 1.00 78.75 150 LEU A O 1
ATOM 1222 N N . ASP A 1 151 ? 26.770 -13.823 -33.110 1.00 81.12 151 ASP A N 1
ATOM 1223 C CA . ASP A 1 151 ? 25.691 -14.775 -33.365 1.00 81.12 151 ASP A CA 1
ATOM 1224 C C . ASP A 1 151 ? 25.956 -16.126 -32.671 1.00 81.12 151 ASP A C 1
ATOM 1226 O O . ASP A 1 151 ? 27.027 -16.383 -32.106 1.00 81.12 151 ASP A O 1
ATOM 1230 N N . LYS A 1 152 ? 24.993 -17.048 -32.774 1.00 78.50 152 LYS A N 1
ATOM 1231 C CA . LYS A 1 152 ? 25.111 -18.423 -32.252 1.00 78.50 152 LYS A CA 1
ATOM 1232 C C . LYS A 1 152 ? 26.277 -19.246 -32.827 1.00 78.50 152 LYS A C 1
ATOM 1234 O O . LYS A 1 152 ? 26.572 -20.323 -32.318 1.00 78.50 152 LYS A O 1
ATOM 1239 N N . TYR A 1 153 ? 26.920 -18.777 -33.894 1.00 81.69 153 TYR A N 1
ATOM 1240 C CA . TYR A 1 153 ? 28.094 -19.383 -34.522 1.00 81.69 153 TYR A CA 1
ATOM 1241 C C . TYR A 1 153 ? 29.392 -18.620 -34.204 1.00 81.69 153 TYR A C 1
ATOM 1243 O O . TYR A 1 153 ? 30.440 -18.952 -34.759 1.00 81.69 153 TYR A O 1
ATOM 1251 N N . GLY A 1 154 ? 29.344 -17.603 -33.338 1.00 80.19 154 GLY A N 1
ATOM 1252 C CA . GLY A 1 154 ? 30.491 -16.768 -32.985 1.00 80.19 154 GLY A CA 1
ATOM 1253 C C . GLY A 1 154 ? 30.873 -15.737 -34.051 1.00 80.19 154 GLY A C 1
ATOM 1254 O O . GLY A 1 154 ? 32.007 -15.258 -34.049 1.00 80.19 154 GLY A O 1
ATOM 1255 N N . ARG A 1 155 ? 29.975 -15.395 -34.981 1.00 82.06 155 ARG A N 1
ATOM 1256 C CA . ARG A 1 155 ? 30.218 -14.400 -36.037 1.00 82.06 155 ARG A CA 1
ATOM 1257 C C . ARG A 1 155 ? 29.786 -13.020 -35.568 1.00 82.06 155 ARG A C 1
ATOM 1259 O O . ARG A 1 155 ? 28.704 -12.873 -35.007 1.00 82.06 155 ARG A O 1
ATOM 1266 N N . LYS A 1 156 ? 30.612 -12.009 -35.841 1.00 80.94 156 LYS A N 1
ATOM 1267 C CA . LYS A 1 156 ? 30.303 -10.618 -35.491 1.00 80.94 156 LYS A CA 1
ATOM 1268 C C . LYS A 1 156 ? 29.125 -10.075 -36.295 1.00 80.94 156 LYS A C 1
ATOM 1270 O O . LYS A 1 156 ? 29.031 -10.330 -37.496 1.00 80.94 156 LYS A O 1
ATOM 1275 N N . ASN A 1 157 ? 28.284 -9.282 -35.640 1.00 72.75 157 ASN A N 1
ATOM 1276 C CA . ASN A 1 157 ? 27.233 -8.501 -36.271 1.00 72.75 157 ASN A CA 1
ATOM 1277 C C . ASN A 1 157 ? 27.859 -7.520 -37.285 1.00 72.75 157 ASN A C 1
ATOM 1279 O O . ASN A 1 157 ? 28.629 -6.643 -36.887 1.00 72.75 157 ASN A O 1
ATOM 1283 N N . PRO A 1 158 ? 27.553 -7.639 -38.589 1.00 72.88 158 PRO A N 1
ATOM 1284 C CA . PRO A 1 158 ? 28.096 -6.744 -39.611 1.00 72.88 158 PRO A CA 1
ATOM 1285 C C . PRO A 1 158 ? 27.521 -5.321 -39.526 1.00 72.88 158 PRO A C 1
ATOM 1287 O O . PRO A 1 158 ? 28.048 -4.413 -40.163 1.00 72.88 158 PRO A O 1
ATOM 1290 N N . TYR A 1 159 ? 26.460 -5.129 -38.740 1.00 67.69 159 TYR A N 1
ATOM 1291 C CA . TYR A 1 159 ? 25.796 -3.851 -38.496 1.00 67.69 159 TYR A CA 1
ATOM 1292 C C . TYR A 1 159 ? 26.086 -3.287 -37.096 1.00 67.69 159 TYR A C 1
ATOM 1294 O O . TYR A 1 159 ? 25.475 -2.289 -36.711 1.00 67.69 159 TYR A O 1
ATOM 1302 N N . ALA A 1 160 ? 27.000 -3.900 -36.330 1.00 60.38 160 ALA A N 1
ATOM 1303 C CA . ALA A 1 160 ? 27.401 -3.368 -35.032 1.00 60.38 160 ALA A CA 1
ATOM 1304 C C . ALA A 1 160 ? 28.101 -2.004 -35.199 1.00 60.38 160 ALA A C 1
ATOM 1306 O O . ALA A 1 160 ? 29.016 -1.882 -36.024 1.00 60.38 160 ALA A O 1
ATOM 1307 N N . PRO A 1 161 ? 27.711 -0.971 -34.428 1.00 54.47 161 PRO A N 1
ATOM 1308 C CA . PRO A 1 161 ? 28.468 0.271 -34.384 1.00 54.47 161 PRO A CA 1
ATOM 1309 C C . PRO A 1 161 ? 29.902 0.002 -33.894 1.00 54.47 161 PRO A C 1
ATOM 1311 O O . PRO A 1 161 ? 30.134 -0.867 -33.061 1.00 54.47 161 PRO A O 1
ATOM 1314 N N . LEU A 1 162 ? 30.880 0.772 -34.392 1.00 45.66 162 LEU A N 1
ATOM 1315 C CA . LEU A 1 162 ? 32.309 0.671 -34.018 1.00 45.66 162 LEU A CA 1
ATOM 1316 C C . LEU A 1 162 ? 32.579 0.841 -32.507 1.00 45.66 162 LEU A C 1
ATOM 1318 O O . LEU A 1 162 ? 33.666 0.515 -32.034 1.00 45.66 162 LEU A O 1
ATOM 1322 N N . TYR A 1 163 ? 31.587 1.332 -31.766 1.00 43.72 163 TYR A N 1
ATOM 1323 C CA . TYR A 1 163 ? 31.579 1.480 -30.320 1.00 43.72 163 TYR A CA 1
ATOM 1324 C C . TYR A 1 163 ? 30.449 0.609 -29.769 1.00 43.72 163 TYR A C 1
ATOM 1326 O O . TYR A 1 163 ? 29.332 0.669 -30.284 1.00 43.72 163 TYR A O 1
ATOM 1334 N N . GLY A 1 164 ? 30.747 -0.204 -28.751 1.00 44.62 164 GLY A N 1
ATOM 1335 C CA . GLY A 1 164 ? 29.782 -1.125 -28.151 1.00 44.62 164 GLY A CA 1
ATOM 1336 C C . GLY A 1 164 ? 28.477 -0.425 -27.764 1.00 44.62 164 GLY A C 1
ATOM 1337 O O . GLY A 1 164 ? 28.474 0.729 -27.326 1.00 44.62 164 GLY A O 1
ATOM 1338 N N . ARG A 1 165 ? 27.359 -1.138 -27.927 1.00 45.44 165 ARG A N 1
ATOM 1339 C CA . ARG A 1 165 ? 25.989 -0.633 -27.722 1.00 45.44 165 ARG A CA 1
ATOM 1340 C C . ARG A 1 165 ? 25.700 -0.162 -26.286 1.00 45.44 165 ARG A C 1
ATOM 1342 O O . ARG A 1 165 ? 24.673 0.472 -26.063 1.00 45.44 165 ARG A O 1
ATOM 1349 N N . ASP A 1 166 ? 26.608 -0.428 -25.348 1.00 43.94 166 ASP A N 1
ATOM 1350 C CA . ASP A 1 166 ? 26.448 -0.104 -23.932 1.00 43.94 166 ASP A CA 1
ATOM 1351 C C . ASP A 1 166 ? 26.855 1.323 -23.553 1.00 43.94 166 ASP A C 1
ATOM 1353 O O . ASP A 1 166 ? 26.533 1.751 -22.452 1.00 43.94 166 ASP A O 1
ATOM 1357 N N . GLY A 1 167 ? 27.552 2.094 -24.396 1.00 35.84 167 GLY A N 1
ATOM 1358 C CA . GLY A 1 167 ? 27.985 3.446 -23.999 1.00 35.84 167 GLY A CA 1
ATOM 1359 C C . GLY A 1 167 ? 28.845 3.493 -22.718 1.00 35.84 167 GLY A C 1
ATOM 1360 O O . GLY A 1 167 ? 29.107 4.578 -22.203 1.00 35.84 167 GLY A O 1
ATOM 1361 N N . TYR A 1 168 ? 29.313 2.345 -22.221 1.00 33.38 168 TYR A N 1
ATOM 1362 C CA . TYR A 1 168 ? 30.232 2.228 -21.101 1.00 33.38 168 TYR A CA 1
ATOM 1363 C C . TYR A 1 168 ? 31.597 1.794 -21.622 1.00 33.38 168 TYR A C 1
ATOM 1365 O O . TYR A 1 168 ? 31.754 0.784 -22.305 1.00 33.38 168 TYR A O 1
ATOM 1373 N N . ASN A 1 169 ? 32.572 2.645 -21.326 1.00 33.00 169 ASN A N 1
ATOM 1374 C CA . ASN A 1 169 ? 33.985 2.414 -21.540 1.00 33.00 169 ASN A CA 1
ATOM 1375 C C . ASN A 1 169 ? 34.462 1.477 -20.422 1.00 33.00 169 ASN A C 1
ATOM 1377 O O . ASN A 1 169 ? 34.529 1.910 -19.274 1.00 33.00 169 ASN A O 1
ATOM 1381 N N . ASP A 1 170 ? 34.771 0.220 -20.739 1.00 36.19 170 ASP A N 1
ATOM 1382 C CA . ASP A 1 170 ? 35.572 -0.625 -19.850 1.00 36.19 170 ASP A CA 1
ATOM 1383 C C . ASP A 1 170 ? 37.044 -0.213 -20.017 1.00 36.19 170 ASP A C 1
ATOM 1385 O O . ASP A 1 170 ? 37.785 -0.793 -20.813 1.00 36.19 170 ASP A O 1
ATOM 1389 N N . ASN A 1 171 ? 37.430 0.834 -19.285 1.00 34.94 171 ASN A N 1
ATOM 1390 C CA . ASN A 1 171 ? 38.808 1.136 -18.894 1.00 34.94 171 ASN A CA 1
ATOM 1391 C C . ASN A 1 171 ? 38.854 1.283 -17.374 1.00 34.94 171 ASN A C 1
ATOM 1393 O O . ASN A 1 171 ? 38.054 2.093 -16.850 1.00 34.94 171 ASN A O 1
#

Radius of gyration: 27.98 Å; Cα contacts (8 Å, |Δi|>4): 246; chains: 1; bounding box: 66×37×72 Å

Solvent-accessible surface area (backbone atoms only — not comparable to full-atom values): 10340 Å² total; per-residue (Å²): 98,51,101,85,48,24,34,99,88,47,26,31,95,88,46,28,29,82,82,10,31,29,96,83,71,48,6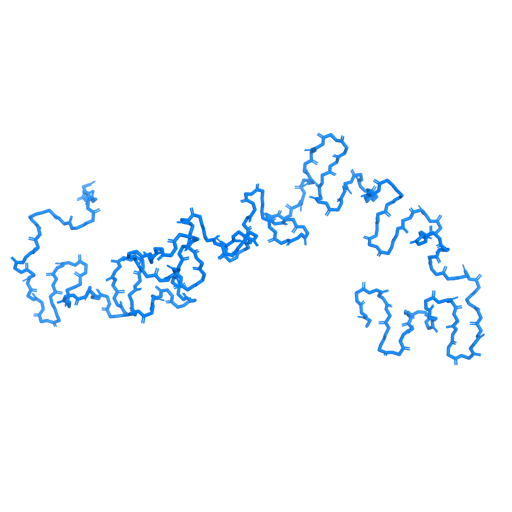7,45,97,81,49,31,77,41,48,98,87,49,26,23,98,88,47,26,30,92,90,47,26,32,90,89,44,28,30,95,87,50,26,33,81,72,37,31,27,97,81,74,45,68,47,94,80,60,60,83,38,41,82,88,44,28,24,99,84,46,29,29,91,91,48,26,31,88,88,45,27,31,96,85,47,27,26,78,80,11,44,23,97,83,76,48,66,44,94,81,45,22,64,53,42,101,88,46,29,20,93,88,44,28,26,98,85,48,24,30,94,87,46,24,31,94,87,48,30,26,95,83,38,25,32,97,84,70,46,70,52,93,83,60,63,100,57,70,95,75,84,67,79,94,122

Secondary structure (DSSP, 8-state):
--TTS--TTS--TTSB-TTSBBTTSPBPTT--SS-TTS--TTS--TTSB-TTSBBTTSBBTTSBBTTSPBPTT--SS-TTSB-TTS-BTTSB-TTS-BTTSB-TTSBBTTSPBPTT-SSPPTTS--TTS--TTS--TTSB-TTS-BTTSB-TTSPBPTT--SS-TT-----

Organism: NCBI:txid1028688

Foldseek 3Di:
DPLQQADPVQAHPVQAHQQQAHPVRDHHPLGHQADPVQAGPVQAHSVQAHPVQAHPVQAHQFQAHPVRDHPPPADCAGPVQAHPVQAHPVQAHPVQAHPVQAHQQQAHPVRDGDPQTGQADVVQAHPVQAHPVQAHPVQAHPVQAHQVCAHPVRDHDPPADPDRPPPDDPD